Protein AF-A0A7X4XMG9-F1 (afdb_monomer)

Radius of gyration: 13.96 Å; Cα contacts (8 Å, |Δi|>4): 61; chains: 1; bounding box: 34×24×34 Å

Sequence (75 aa):
MLDRYTVPAVRWPLSKLAHILDSVNITANQITVFGFLLGSLSLPALLFEQYLLALLLILINRICDGLDGAVARIQ

Structure (mmCIF, N/CA/C/O backbone):
data_AF-A0A7X4XMG9-F1
#
_entry.id   AF-A0A7X4XMG9-F1
#
loop_
_atom_site.group_PDB
_atom_site.id
_atom_site.type_symbol
_atom_site.label_atom_id
_atom_site.label_alt_id
_atom_site.label_comp_id
_atom_site.label_asym_id
_atom_site.label_entity_id
_atom_site.label_seq_id
_atom_site.pdbx_PDB_ins_code
_atom_site.Cartn_x
_atom_site.Cartn_y
_atom_site.Cartn_z
_atom_site.occupancy
_atom_site.B_iso_or_equiv
_atom_site.auth_seq_id
_atom_site.auth_comp_id
_atom_site.auth_asym_id
_atom_site.auth_atom_id
_atom_site.pdbx_PDB_model_num
ATOM 1 N N . MET A 1 1 ? 15.596 8.623 11.220 1.00 53.44 1 MET A N 1
ATOM 2 C CA . MET A 1 1 ? 15.350 9.783 12.124 1.00 53.44 1 MET A CA 1
ATOM 3 C C . MET A 1 1 ? 14.748 11.015 11.419 1.00 53.44 1 MET A C 1
ATOM 5 O O . MET A 1 1 ? 14.469 11.994 12.100 1.00 53.44 1 MET A O 1
ATOM 9 N N . LEU A 1 2 ? 14.424 10.954 10.116 1.00 52.06 2 LEU A N 1
ATOM 10 C CA . LEU A 1 2 ? 13.457 11.860 9.452 1.00 52.06 2 LEU A CA 1
ATOM 11 C C . LEU A 1 2 ? 12.000 11.358 9.590 1.00 52.06 2 LEU A C 1
ATOM 13 O O . LEU A 1 2 ? 11.045 12.098 9.372 1.00 52.06 2 LEU A O 1
ATOM 17 N N . ASP A 1 3 ? 11.831 10.111 10.037 1.00 52.75 3 ASP A N 1
ATOM 18 C CA . ASP A 1 3 ? 10.561 9.380 10.133 1.00 52.75 3 ASP A CA 1
ATOM 19 C C . ASP A 1 3 ? 9.523 10.065 11.030 1.00 52.75 3 ASP A C 1
ATOM 21 O O . ASP A 1 3 ? 8.321 9.934 10.815 1.00 52.75 3 ASP A O 1
ATOM 25 N N . ARG A 1 4 ? 9.968 10.855 12.015 1.00 50.16 4 ARG A N 1
ATOM 26 C CA . ARG A 1 4 ? 9.079 11.522 12.976 1.00 50.16 4 ARG A CA 1
ATOM 27 C C . ARG A 1 4 ? 8.192 12.595 12.339 1.00 50.16 4 ARG A C 1
ATOM 29 O O . ARG A 1 4 ? 7.120 12.854 12.871 1.00 50.16 4 ARG A O 1
ATOM 36 N N . TYR A 1 5 ? 8.617 13.189 11.223 1.00 50.78 5 TYR A N 1
ATOM 37 C CA . TYR A 1 5 ? 7.884 14.268 10.546 1.00 50.78 5 TYR A CA 1
ATOM 38 C C . TYR A 1 5 ? 7.303 13.838 9.194 1.00 50.78 5 TYR A C 1
ATOM 40 O O . TYR A 1 5 ? 6.241 14.322 8.810 1.00 50.78 5 TYR A O 1
ATOM 48 N N . THR A 1 6 ? 7.923 12.871 8.510 1.00 52.69 6 THR A N 1
ATOM 49 C CA . THR A 1 6 ? 7.415 12.349 7.230 1.00 52.69 6 THR A CA 1
ATOM 50 C C . THR A 1 6 ? 6.235 11.394 7.424 1.00 52.69 6 THR A C 1
ATOM 52 O O . THR A 1 6 ? 5.257 11.453 6.680 1.00 52.69 6 THR A O 1
ATOM 55 N N . VAL A 1 7 ? 6.271 10.551 8.463 1.00 56.59 7 VAL A N 1
ATOM 56 C CA . VAL A 1 7 ? 5.204 9.574 8.737 1.00 56.59 7 VAL A CA 1
ATOM 57 C C . VAL A 1 7 ? 3.867 10.249 9.091 1.00 56.59 7 VAL A C 1
ATOM 59 O O . VAL A 1 7 ? 2.851 9.832 8.537 1.00 56.59 7 VAL A O 1
ATOM 62 N N . PRO A 1 8 ? 3.797 11.303 9.932 1.00 54.47 8 PRO A N 1
ATOM 63 C CA . PRO A 1 8 ? 2.538 12.004 10.208 1.00 54.47 8 PRO A CA 1
ATOM 64 C C . PRO A 1 8 ? 1.962 12.738 8.991 1.00 54.47 8 PRO A C 1
ATOM 66 O O . PRO A 1 8 ? 0.747 12.733 8.799 1.00 54.47 8 PRO A O 1
ATOM 69 N N . ALA A 1 9 ? 2.820 13.334 8.155 1.00 57.12 9 ALA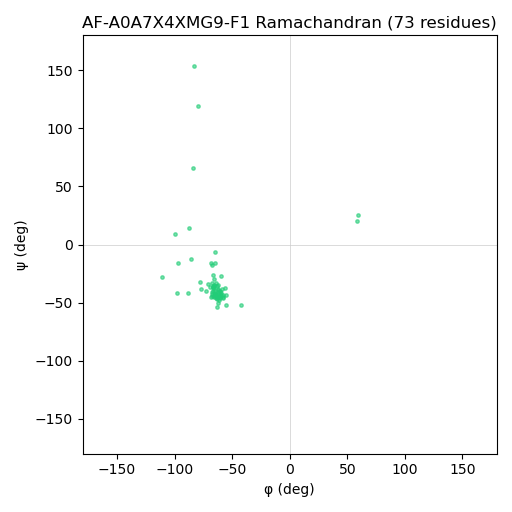 A N 1
ATOM 70 C CA . ALA A 1 9 ? 2.398 14.093 6.979 1.00 57.12 9 ALA A CA 1
ATOM 71 C C . ALA A 1 9 ? 1.748 13.201 5.909 1.00 57.12 9 ALA A C 1
ATOM 73 O O . ALA A 1 9 ? 0.769 13.605 5.291 1.00 57.12 9 ALA A O 1
ATOM 74 N N . VAL A 1 10 ? 2.237 11.965 5.745 1.00 60.25 10 VAL A N 1
ATOM 75 C CA . VAL A 1 10 ? 1.602 10.945 4.888 1.00 60.25 10 VAL A CA 1
ATOM 76 C C . VAL A 1 10 ? 0.386 10.315 5.577 1.00 60.25 10 VAL A C 1
ATOM 78 O O . VAL A 1 10 ? -0.599 9.985 4.922 1.00 60.25 10 VAL A O 1
ATOM 81 N N . ARG A 1 11 ? 0.402 10.193 6.911 1.00 60.53 11 ARG A N 1
ATOM 82 C CA . ARG A 1 11 ? -0.720 9.634 7.682 1.00 60.53 11 ARG A CA 1
ATOM 83 C C . ARG A 1 11 ? -1.971 10.504 7.669 1.00 60.53 11 ARG A C 1
ATOM 85 O O . ARG A 1 11 ? -3.056 9.944 7.702 1.00 60.53 11 ARG A O 1
ATOM 92 N N . TRP A 1 12 ? -1.861 11.830 7.626 1.00 62.78 12 TRP A N 1
ATOM 93 C CA . TRP A 1 12 ? -3.033 12.715 7.635 1.00 62.78 12 TRP A CA 1
ATOM 94 C C . TRP A 1 12 ? -3.969 12.538 6.419 1.00 62.78 12 TRP A C 1
ATOM 96 O O . TRP A 1 12 ? -5.166 12.326 6.635 1.00 62.78 12 TRP A O 1
ATOM 106 N N . PRO A 1 13 ? -3.488 12.542 5.156 1.00 66.88 13 PRO A N 1
ATOM 107 C CA . PRO A 1 13 ? -4.342 12.244 4.006 1.00 66.88 13 PRO A CA 1
ATOM 108 C C . PRO A 1 13 ? -4.827 10.788 4.013 1.00 66.88 13 PRO A C 1
ATOM 110 O O . PRO A 1 13 ? -5.993 10.543 3.708 1.00 66.88 13 PRO A O 1
ATOM 113 N N . LEU A 1 14 ? -3.985 9.837 4.442 1.00 64.88 14 LEU A N 1
ATOM 114 C CA . LEU A 1 14 ? -4.383 8.434 4.607 1.00 64.88 14 LEU A CA 1
ATOM 115 C C . LEU A 1 14 ? -5.519 8.263 5.623 1.00 64.88 14 LEU A C 1
ATOM 117 O O . LEU A 1 14 ? -6.441 7.501 5.374 1.00 64.88 14 LEU A O 1
ATOM 121 N N . SER A 1 15 ? -5.488 8.984 6.745 1.00 66.44 15 SER A N 1
ATOM 122 C CA . SER A 1 15 ? -6.516 8.908 7.788 1.00 66.44 15 SER A CA 1
ATOM 123 C C . SER A 1 15 ? -7.836 9.533 7.337 1.00 66.44 15 SER A C 1
ATOM 125 O O . SER A 1 15 ? -8.898 9.040 7.703 1.00 66.44 15 SER A O 1
ATOM 127 N N . LYS A 1 16 ? -7.798 10.591 6.511 1.00 72.44 16 LYS A N 1
ATOM 128 C CA . LYS A 1 16 ? -9.010 11.130 5.873 1.00 72.44 16 LYS A CA 1
ATOM 129 C C . LYS A 1 16 ? -9.620 10.138 4.889 1.00 72.44 16 LYS A C 1
ATOM 131 O O . LYS A 1 16 ? -10.828 9.935 4.920 1.00 72.44 16 LYS 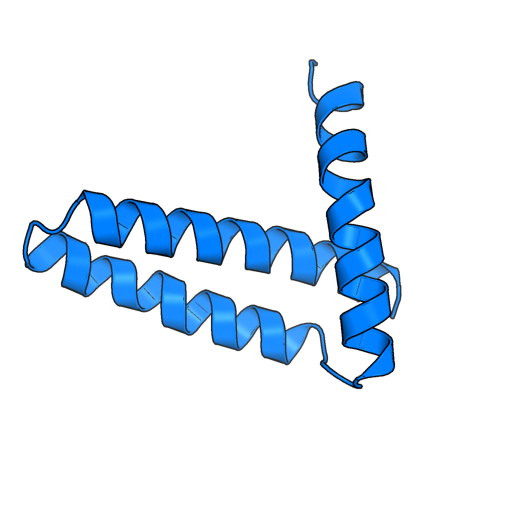A O 1
ATOM 136 N N . LEU A 1 17 ? -8.796 9.518 4.043 1.00 69.44 17 LEU A N 1
ATOM 137 C CA . LEU A 1 17 ? -9.255 8.472 3.128 1.00 69.44 17 LEU A CA 1
ATOM 138 C C . LEU A 1 17 ? -9.802 7.265 3.895 1.00 69.44 17 LEU A C 1
ATOM 140 O O . LEU A 1 17 ? -10.855 6.763 3.533 1.00 69.44 17 LEU A O 1
ATOM 144 N N . ALA A 1 18 ? -9.155 6.864 4.989 1.00 69.19 18 ALA A N 1
ATOM 145 C CA . ALA A 1 18 ? -9.632 5.797 5.861 1.00 69.19 18 ALA A CA 1
ATOM 146 C C . ALA A 1 18 ? -11.018 6.107 6.452 1.00 69.19 18 ALA A C 1
ATOM 148 O O . ALA A 1 18 ? -11.892 5.254 6.394 1.00 69.19 18 ALA A O 1
ATOM 149 N N . HIS A 1 19 ? -11.268 7.336 6.919 1.00 70.12 19 HIS A N 1
ATOM 150 C CA . HIS A 1 19 ? -12.602 7.750 7.379 1.00 70.12 19 HIS A CA 1
ATOM 151 C C . HIS A 1 19 ? -13.660 7.786 6.265 1.00 70.12 19 HIS A C 1
ATOM 153 O O . HIS A 1 19 ? -14.825 7.496 6.522 1.00 70.12 19 HIS A O 1
ATOM 159 N N . ILE A 1 20 ? -13.281 8.148 5.034 1.00 73.81 20 ILE A N 1
ATOM 160 C CA . ILE A 1 20 ? -14.187 8.092 3.874 1.00 73.81 20 ILE A CA 1
ATOM 161 C C . ILE A 1 20 ? -14.491 6.636 3.498 1.00 73.81 20 ILE A C 1
ATOM 163 O O . ILE A 1 20 ? -15.604 6.325 3.103 1.00 73.81 20 ILE A O 1
ATOM 167 N N . LEU A 1 21 ? -13.518 5.735 3.610 1.00 68.44 21 LEU A N 1
ATOM 168 C CA . LEU A 1 21 ? -13.712 4.318 3.299 1.00 68.44 21 LEU A CA 1
ATOM 169 C C . LEU A 1 21 ? -14.546 3.613 4.370 1.00 68.44 21 LEU A C 1
ATOM 171 O O . LEU A 1 21 ? -15.452 2.856 4.030 1.00 68.44 21 LEU A O 1
ATOM 175 N N . ASP A 1 22 ? -14.309 3.935 5.641 1.00 71.25 22 ASP A N 1
ATOM 176 C CA . ASP A 1 22 ? -15.108 3.449 6.765 1.00 71.25 22 ASP A CA 1
ATOM 177 C C . ASP A 1 22 ? -16.567 3.932 6.666 1.00 71.25 22 ASP A C 1
ATOM 179 O O . ASP A 1 22 ? -17.496 3.150 6.857 1.00 71.25 22 ASP A O 1
ATOM 183 N N . SER A 1 23 ? -16.805 5.175 6.216 1.00 72.69 23 SER A N 1
ATOM 184 C CA . SER A 1 23 ? -18.171 5.678 5.992 1.00 72.69 23 SER A CA 1
ATOM 185 C C . SER A 1 23 ? -18.914 4.993 4.836 1.00 72.69 23 SER A C 1
ATOM 187 O O . SER A 1 23 ? -20.143 5.044 4.783 1.00 72.69 23 SER A O 1
ATOM 189 N N . VAL A 1 24 ? -18.196 4.301 3.944 1.00 76.62 24 VAL A N 1
ATOM 190 C CA . VAL A 1 24 ? -18.757 3.489 2.849 1.00 76.62 24 VAL A C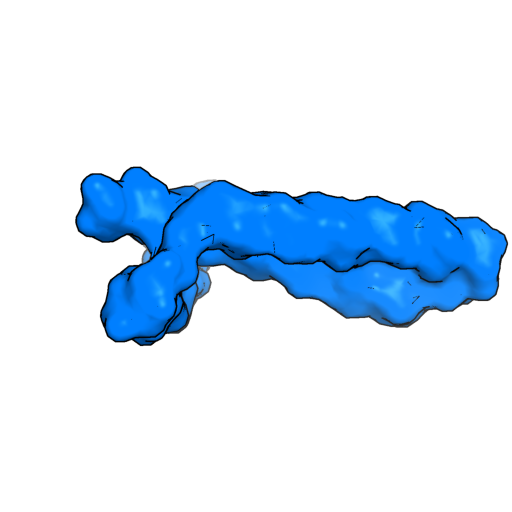A 1
ATOM 191 C C . VAL A 1 24 ? -18.773 1.987 3.211 1.00 76.62 24 VAL A C 1
ATOM 193 O O . VAL A 1 24 ? -19.114 1.155 2.376 1.00 76.62 24 VAL A O 1
ATOM 196 N N . ASN A 1 25 ? -18.479 1.613 4.468 1.00 72.56 25 ASN A N 1
ATOM 197 C CA . ASN A 1 25 ? -18.350 0.223 4.943 1.00 72.56 25 ASN A CA 1
ATOM 198 C C . ASN A 1 25 ? -17.271 -0.602 4.210 1.00 72.56 25 ASN A C 1
ATOM 200 O O . ASN A 1 25 ? -17.355 -1.832 4.148 1.00 72.56 25 ASN A O 1
ATOM 204 N N . ILE A 1 26 ? -16.248 0.048 3.648 1.00 74.56 26 ILE A N 1
ATOM 205 C CA . ILE A 1 26 ? -15.111 -0.660 3.054 1.00 74.56 26 ILE A CA 1
ATOM 206 C C . ILE A 1 26 ? -14.178 -1.096 4.181 1.00 74.56 26 ILE A C 1
ATOM 208 O O . ILE A 1 26 ? -13.653 -0.272 4.928 1.00 74.56 26 ILE A O 1
ATOM 212 N N . THR A 1 27 ? -13.970 -2.406 4.306 1.00 76.25 27 THR A N 1
ATOM 213 C CA . THR A 1 27 ? -13.142 -2.971 5.379 1.00 76.25 27 THR A CA 1
ATOM 214 C C . THR A 1 27 ? -11.657 -2.926 5.031 1.00 76.25 27 THR A C 1
ATOM 216 O O . THR A 1 27 ? -11.273 -2.998 3.861 1.00 76.25 27 THR A O 1
ATOM 219 N N . ALA A 1 28 ? -10.818 -2.882 6.069 1.00 78.06 28 ALA A N 1
ATOM 220 C CA . ALA A 1 28 ? -9.366 -3.059 5.991 1.00 78.06 28 ALA A CA 1
ATOM 221 C C . ALA A 1 28 ? -8.975 -4.220 5.048 1.00 78.06 28 ALA A C 1
ATOM 223 O O . ALA A 1 28 ? -8.304 -4.016 4.038 1.00 78.06 28 ALA A O 1
ATOM 224 N N . ASN A 1 29 ? -9.570 -5.400 5.261 1.00 79.94 29 ASN A N 1
ATOM 225 C CA . ASN A 1 29 ? -9.351 -6.590 4.432 1.00 79.94 29 ASN A CA 1
ATOM 226 C C . ASN A 1 29 ? -9.640 -6.388 2.935 1.00 79.94 29 ASN A C 1
ATOM 228 O O . ASN A 1 29 ? -8.941 -6.961 2.100 1.00 79.94 29 ASN A O 1
ATOM 232 N N . GLN A 1 30 ? -10.666 -5.615 2.562 1.00 81.25 30 GLN A N 1
ATOM 233 C CA . GLN A 1 30 ? -10.954 -5.355 1.145 1.00 81.25 30 GLN A CA 1
ATOM 234 C C . GLN A 1 30 ? -9.841 -4.528 0.496 1.00 81.25 30 GLN A C 1
ATOM 236 O O . GLN A 1 30 ? -9.464 -4.796 -0.646 1.00 81.25 30 GLN A O 1
ATOM 241 N N . ILE A 1 31 ? -9.281 -3.569 1.235 1.00 81.69 31 ILE A N 1
ATOM 242 C CA . ILE A 1 31 ? -8.150 -2.747 0.793 1.00 81.69 31 ILE A CA 1
ATOM 243 C C . ILE A 1 31 ? -6.894 -3.614 0.659 1.00 81.69 31 ILE A C 1
ATOM 245 O O . ILE A 1 31 ? -6.202 -3.509 -0.354 1.00 81.69 31 ILE A O 1
ATOM 249 N N . THR A 1 32 ? -6.635 -4.514 1.614 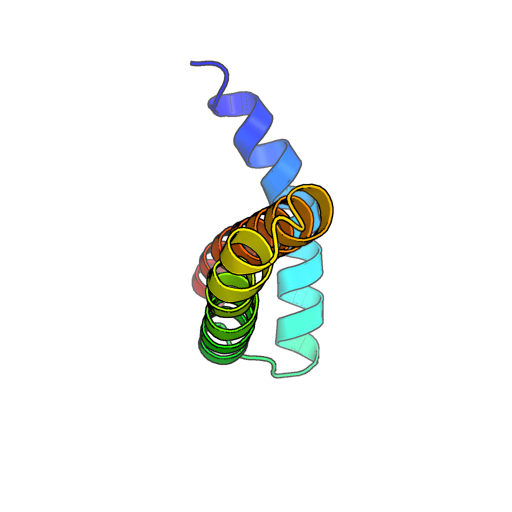1.00 83.00 32 THR A N 1
ATOM 250 C CA . THR A 1 32 ? -5.505 -5.456 1.561 1.00 83.00 32 THR A CA 1
ATOM 251 C C . THR A 1 32 ? -5.608 -6.386 0.353 1.00 83.00 32 THR A C 1
ATOM 253 O O . THR A 1 32 ? -4.647 -6.535 -0.399 1.00 83.00 32 THR A O 1
ATOM 256 N N . VAL A 1 33 ? -6.782 -6.986 0.114 1.00 85.88 33 VAL A N 1
ATOM 257 C CA . VAL A 1 33 ? -7.002 -7.906 -1.018 1.00 85.88 33 VAL A CA 1
ATOM 258 C C . VAL A 1 33 ? -6.878 -7.171 -2.352 1.00 85.88 33 VAL A C 1
ATOM 260 O O . VAL A 1 33 ? -6.224 -7.666 -3.271 1.00 85.88 33 VAL A O 1
ATOM 263 N N . PHE A 1 34 ? -7.454 -5.973 -2.464 1.00 85.88 34 PHE A N 1
ATOM 264 C CA . PHE A 1 34 ? -7.333 -5.150 -3.665 1.00 85.88 34 PHE A CA 1
ATOM 265 C C . PHE A 1 34 ? -5.879 -4.743 -3.934 1.00 85.88 34 PHE A C 1
ATOM 267 O O . PHE A 1 34 ? -5.381 -4.906 -5.050 1.00 85.88 34 PHE A O 1
ATOM 274 N N . GLY A 1 35 ? -5.175 -4.280 -2.896 1.00 86.56 35 GLY A N 1
ATOM 275 C CA . GLY A 1 35 ? -3.755 -3.959 -2.956 1.00 86.56 35 GLY A CA 1
ATOM 276 C C . GLY A 1 35 ? -2.929 -5.163 -3.392 1.00 86.56 35 GLY A C 1
ATOM 277 O O . GLY A 1 35 ? -2.107 -5.036 -4.297 1.00 86.56 35 GLY A O 1
ATOM 278 N N . PHE A 1 36 ? -3.176 -6.342 -2.820 1.00 87.25 36 PHE A N 1
ATOM 279 C CA . PHE A 1 36 ? -2.480 -7.582 -3.162 1.00 87.25 36 PHE A CA 1
ATOM 280 C C . PHE A 1 36 ? -2.688 -7.996 -4.624 1.00 87.25 36 PHE A C 1
ATOM 282 O O . PHE A 1 36 ? -1.724 -8.359 -5.300 1.00 87.25 36 PHE A O 1
ATOM 289 N N . LEU A 1 37 ? -3.917 -7.905 -5.144 1.00 91.12 37 LEU A N 1
ATOM 290 C CA . LEU A 1 37 ? -4.205 -8.192 -6.553 1.00 91.12 37 LEU A CA 1
ATOM 291 C C . LEU A 1 37 ? -3.463 -7.227 -7.487 1.00 91.12 37 LEU A C 1
ATOM 293 O O . LEU A 1 37 ? -2.824 -7.666 -8.443 1.00 91.12 37 LEU A O 1
ATOM 297 N N . LEU A 1 38 ? -3.476 -5.927 -7.182 1.00 88.62 38 LEU A N 1
ATOM 298 C CA . LEU A 1 38 ? -2.731 -4.924 -7.950 1.00 88.62 38 LEU A CA 1
ATOM 299 C C . LEU A 1 38 ? -1.215 -5.122 -7.870 1.00 88.62 38 LEU A C 1
ATOM 301 O O . LEU A 1 38 ? -0.527 -5.036 -8.885 1.00 88.62 38 LEU A O 1
ATOM 305 N N . GLY A 1 39 ? -0.690 -5.424 -6.685 1.00 89.31 39 GLY A N 1
ATOM 306 C CA . GLY A 1 39 ? 0.724 -5.734 -6.492 1.00 89.31 39 GLY A CA 1
ATOM 307 C C . GLY A 1 39 ? 1.129 -6.984 -7.269 1.00 89.31 39 GLY A C 1
ATOM 308 O O . GLY A 1 39 ? 2.170 -6.993 -7.919 1.00 89.31 39 GLY A O 1
ATOM 309 N N . SER A 1 40 ? 0.270 -8.003 -7.303 1.00 91.75 40 SER A N 1
ATOM 310 C CA . SER A 1 40 ? 0.504 -9.228 -8.075 1.00 91.75 40 SER A CA 1
ATOM 311 C C . SER A 1 40 ? 0.568 -8.960 -9.579 1.00 91.75 40 SER A C 1
ATOM 313 O O . SER A 1 40 ? 1.366 -9.593 -10.263 1.00 91.75 40 SER A O 1
ATOM 315 N N . LEU A 1 41 ? -0.190 -7.982 -10.095 1.00 91.56 41 LEU A N 1
ATOM 316 C CA . LEU A 1 41 ? -0.115 -7.535 -11.495 1.00 91.56 41 LEU A CA 1
ATOM 317 C C . LEU A 1 41 ? 1.200 -6.821 -11.846 1.00 91.56 41 LEU A C 1
ATOM 319 O O . LEU A 1 41 ? 1.533 -6.708 -13.027 1.00 91.56 41 LEU A O 1
ATOM 323 N N . SER A 1 42 ? 1.986 -6.379 -10.860 1.00 91.62 42 SER A N 1
ATOM 324 C CA . SER A 1 42 ? 3.324 -5.844 -11.138 1.00 91.62 42 SER A CA 1
ATOM 325 C C . SER A 1 42 ? 4.272 -6.920 -11.681 1.00 91.62 42 SER A C 1
ATOM 327 O O . SER A 1 42 ? 5.123 -6.609 -12.508 1.00 91.62 42 SER A O 1
ATOM 329 N N . LEU A 1 43 ? 4.085 -8.192 -11.303 1.00 90.31 43 LEU A N 1
ATOM 330 C CA . LEU A 1 43 ? 4.891 -9.318 -11.787 1.00 90.31 43 LEU A CA 1
ATOM 331 C C . LEU A 1 43 ? 4.749 -9.548 -13.302 1.00 90.31 43 LEU A C 1
ATOM 333 O O . LEU A 1 43 ? 5.773 -9.540 -13.984 1.00 90.31 43 LEU A O 1
ATOM 337 N N . PRO A 1 44 ? 3.537 -9.705 -13.879 1.00 92.38 44 PRO A N 1
ATOM 338 C CA . PRO A 1 44 ? 3.389 -9.773 -15.326 1.00 92.38 44 PRO A CA 1
ATOM 339 C C . PRO A 1 44 ? 3.827 -8.470 -16.003 1.00 92.38 44 PRO A C 1
ATOM 341 O O . PRO A 1 44 ? 4.452 -8.538 -17.054 1.00 92.38 44 PRO A O 1
ATOM 344 N N . ALA A 1 45 ? 3.598 -7.294 -15.404 1.00 92.00 45 ALA A N 1
ATOM 345 C CA . ALA A 1 45 ? 4.099 -6.038 -15.972 1.00 92.00 45 ALA A CA 1
ATOM 346 C C . ALA A 1 45 ? 5.637 -6.018 -16.083 1.00 92.00 45 ALA A C 1
ATOM 348 O O . ALA A 1 45 ? 6.163 -5.581 -17.103 1.00 92.00 45 ALA A O 1
ATOM 349 N N . LEU A 1 46 ? 6.357 -6.546 -15.087 1.00 92.75 46 LEU A N 1
ATOM 350 C CA . LEU A 1 46 ? 7.812 -6.724 -15.148 1.00 92.75 46 LEU A CA 1
ATOM 351 C C . LEU A 1 46 ? 8.226 -7.763 -16.194 1.00 92.75 46 LEU A C 1
ATOM 353 O O . LEU A 1 46 ? 9.201 -7.536 -16.904 1.00 92.75 46 LEU A O 1
ATOM 357 N N . LEU A 1 47 ? 7.483 -8.869 -16.321 1.00 95.12 47 LEU A N 1
ATOM 358 C CA . LEU A 1 47 ? 7.739 -9.898 -17.339 1.00 95.12 47 LEU A CA 1
ATOM 359 C C . LEU A 1 47 ? 7.598 -9.359 -18.769 1.00 95.12 47 LEU A C 1
ATOM 361 O O . LEU A 1 47 ? 8.345 -9.776 -19.646 1.00 95.12 47 LEU A O 1
ATOM 365 N N . PHE A 1 48 ? 6.673 -8.426 -19.003 1.00 95.75 48 PHE A N 1
ATOM 366 C CA . PHE A 1 48 ? 6.500 -7.744 -20.292 1.00 95.75 48 PHE A CA 1
ATOM 367 C C . PHE A 1 48 ? 7.377 -6.488 -20.443 1.00 95.75 48 PHE A C 1
ATOM 369 O O . PHE A 1 48 ? 7.114 -5.669 -21.324 1.00 95.75 48 PHE A O 1
ATOM 376 N N . GLU A 1 49 ? 8.380 -6.307 -19.576 1.00 94.12 49 GLU A N 1
ATOM 377 C CA . GLU A 1 49 ? 9.307 -5.163 -19.573 1.00 94.12 49 GLU A CA 1
ATOM 378 C C . GLU A 1 49 ? 8.614 -3.789 -19.427 1.00 94.12 49 GLU A C 1
ATOM 380 O O . GLU A 1 49 ? 9.179 -2.734 -19.716 1.00 94.12 49 GLU A O 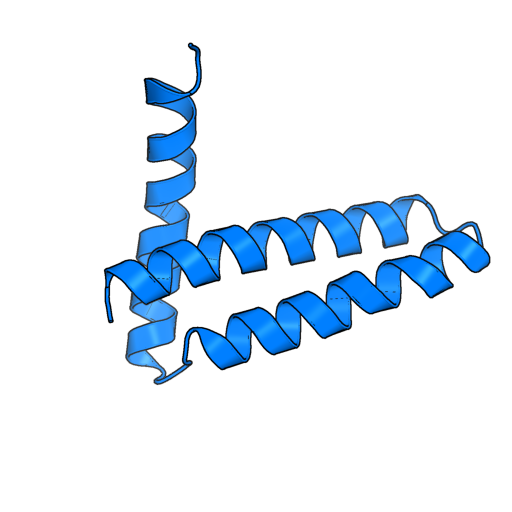1
ATOM 385 N N . GLN A 1 50 ? 7.379 -3.769 -18.920 1.00 94.81 50 GLN A N 1
ATOM 386 C CA . GLN A 1 50 ? 6.597 -2.557 -18.677 1.00 94.81 50 GLN A CA 1
ATOM 387 C C . GLN A 1 50 ? 6.973 -1.942 -17.324 1.00 94.81 50 GLN A C 1
ATOM 389 O O . GLN A 1 50 ? 6.167 -1.881 -16.393 1.00 94.81 50 GLN A O 1
ATOM 394 N N . TYR A 1 51 ? 8.212 -1.464 -17.204 1.00 92.81 51 TYR A N 1
ATOM 395 C CA . TYR A 1 51 ? 8.773 -0.988 -15.935 1.00 92.81 51 TYR A CA 1
ATOM 396 C C . TYR A 1 51 ? 7.981 0.164 -15.309 1.00 92.81 51 TYR A C 1
ATOM 398 O O . TYR A 1 51 ? 7.790 0.193 -14.095 1.00 92.81 51 TYR A O 1
ATOM 406 N N . LEU A 1 52 ? 7.478 1.098 -16.124 1.00 93.44 52 LEU A N 1
ATOM 407 C CA . LEU A 1 52 ? 6.697 2.234 -15.628 1.00 93.44 52 LEU A CA 1
ATOM 408 C C . LEU A 1 52 ? 5.349 1.779 -15.049 1.00 93.44 52 LEU A C 1
ATOM 410 O O . LEU A 1 52 ? 4.927 2.253 -13.996 1.00 93.44 52 LEU A O 1
ATOM 414 N N . LEU A 1 53 ? 4.695 0.826 -15.718 1.00 92.38 53 LEU A N 1
ATOM 415 C CA . LEU A 1 53 ? 3.438 0.246 -15.254 1.00 92.38 53 LEU A CA 1
ATOM 416 C C . LEU A 1 53 ? 3.657 -0.563 -13.973 1.00 92.38 53 LEU A C 1
ATOM 418 O O . LEU A 1 53 ? 2.910 -0.399 -13.012 1.00 92.38 53 LEU A O 1
ATOM 422 N N . ALA A 1 54 ? 4.711 -1.380 -13.929 1.00 91.88 54 ALA A N 1
ATOM 423 C CA . ALA A 1 54 ? 5.097 -2.115 -12.731 1.00 91.88 54 ALA A CA 1
ATOM 424 C C . ALA A 1 54 ? 5.370 -1.172 -11.550 1.00 91.88 54 ALA A C 1
ATOM 426 O O . ALA A 1 54 ? 4.882 -1.414 -10.448 1.00 91.88 54 ALA A O 1
ATOM 427 N N . LEU A 1 55 ? 6.079 -0.063 -11.785 1.00 92.25 55 LEU A N 1
ATOM 428 C CA . LEU A 1 55 ? 6.335 0.956 -10.770 1.00 92.25 55 LEU A CA 1
ATOM 429 C C . LEU A 1 55 ? 5.034 1.576 -10.247 1.00 92.25 55 LEU A C 1
ATOM 431 O O . LEU A 1 55 ? 4.862 1.685 -9.035 1.00 92.25 55 LEU A O 1
ATOM 435 N N . LEU A 1 56 ? 4.105 1.946 -11.134 1.00 92.94 56 LEU A N 1
ATOM 436 C CA . LEU A 1 56 ? 2.799 2.480 -10.735 1.00 92.94 56 LEU A CA 1
ATOM 437 C C . LEU A 1 56 ? 2.007 1.473 -9.893 1.00 92.94 56 LEU A C 1
ATOM 439 O O . LEU A 1 56 ? 1.475 1.840 -8.848 1.00 92.94 56 LEU A O 1
ATOM 443 N N . LEU A 1 57 ? 1.973 0.203 -10.301 1.00 91.12 57 LEU A N 1
ATOM 444 C CA . LEU A 1 57 ? 1.284 -0.861 -9.567 1.00 91.12 57 LEU A CA 1
ATOM 445 C C . LEU A 1 57 ? 1.881 -1.075 -8.170 1.00 91.12 57 LEU A C 1
ATOM 447 O O . LEU A 1 57 ? 1.138 -1.180 -7.195 1.00 91.12 57 LEU A O 1
ATOM 451 N N . ILE A 1 58 ? 3.211 -1.067 -8.054 1.00 89.62 58 ILE A N 1
ATOM 452 C CA . ILE A 1 58 ? 3.917 -1.178 -6.770 1.00 89.62 58 ILE A CA 1
ATOM 453 C C . ILE A 1 58 ? 3.634 0.038 -5.878 1.00 89.62 58 ILE A C 1
ATOM 455 O O . ILE A 1 58 ? 3.401 -0.120 -4.680 1.00 89.62 58 ILE A O 1
ATOM 459 N N . LEU A 1 59 ? 3.625 1.252 -6.438 1.00 89.44 59 LEU A N 1
ATOM 460 C CA . LEU A 1 59 ? 3.303 2.466 -5.683 1.00 89.44 59 LEU A CA 1
ATOM 461 C C . LEU A 1 59 ? 1.873 2.423 -5.140 1.00 89.44 59 LEU A C 1
ATOM 463 O O . LEU A 1 59 ? 1.661 2.732 -3.969 1.00 89.44 59 LEU A O 1
ATOM 467 N N . ILE A 1 60 ? 0.907 1.998 -5.957 1.00 87.25 60 ILE A N 1
ATOM 468 C CA . ILE A 1 60 ? -0.487 1.855 -5.522 1.00 87.25 60 ILE A CA 1
ATOM 469 C C . ILE A 1 60 ? -0.599 0.781 -4.434 1.00 87.25 60 ILE A C 1
ATOM 471 O O . ILE A 1 60 ? -1.193 1.046 -3.392 1.00 87.25 60 ILE A O 1
ATOM 475 N N . ASN A 1 61 ? 0.027 -0.385 -4.621 1.00 89.12 61 ASN A N 1
ATOM 476 C CA . ASN A 1 61 ? 0.069 -1.447 -3.613 1.00 89.12 61 ASN A CA 1
ATOM 477 C C . ASN A 1 61 ? 0.637 -0.939 -2.272 1.00 89.12 61 ASN A C 1
ATOM 479 O O . ASN A 1 61 ? 0.037 -1.163 -1.223 1.00 89.12 61 ASN A O 1
ATOM 483 N N . ARG A 1 62 ? 1.719 -0.151 -2.305 1.00 85.69 62 ARG A N 1
ATOM 484 C CA . ARG A 1 62 ? 2.312 0.440 -1.097 1.00 85.69 62 ARG A CA 1
ATOM 485 C C . ARG A 1 62 ? 1.389 1.452 -0.411 1.00 85.69 62 ARG A C 1
ATOM 487 O O . ARG A 1 62 ? 1.393 1.543 0.817 1.00 85.69 62 ARG A O 1
ATOM 494 N N . ILE A 1 63 ? 0.617 2.222 -1.180 1.00 82.94 63 ILE A N 1
ATOM 495 C CA . ILE A 1 63 ? -0.393 3.138 -0.632 1.00 82.94 63 ILE A CA 1
ATOM 496 C C . ILE A 1 63 ? -1.511 2.338 0.046 1.00 82.94 63 ILE A C 1
ATOM 498 O O . ILE A 1 63 ? -1.893 2.691 1.161 1.00 82.94 63 ILE A O 1
ATOM 502 N N . CYS A 1 64 ? -1.993 1.259 -0.582 1.00 83.00 64 CYS A N 1
ATOM 503 C CA . CYS A 1 64 ? -3.000 0.364 -0.005 1.00 83.00 64 CYS A CA 1
ATOM 504 C C . CYS A 1 64 ? -2.537 -0.238 1.328 1.00 83.00 64 CYS A C 1
ATOM 506 O O . CYS A 1 64 ? -3.290 -0.165 2.291 1.00 83.00 64 CYS A O 1
ATOM 508 N N . A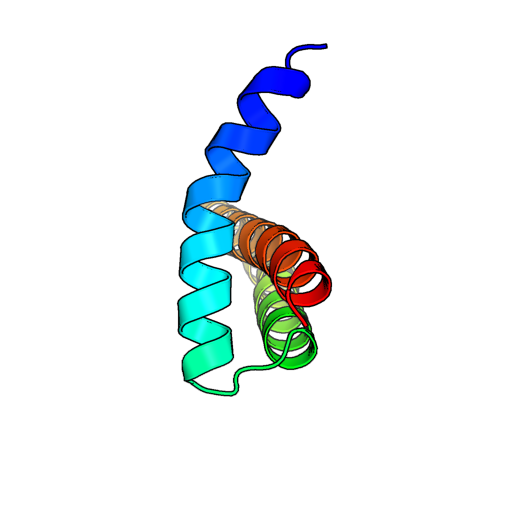SP A 1 65 ? -1.296 -0.724 1.429 1.00 80.88 65 ASP A N 1
ATOM 509 C CA . ASP A 1 65 ? -0.729 -1.229 2.694 1.00 80.88 65 ASP A CA 1
ATOM 510 C C 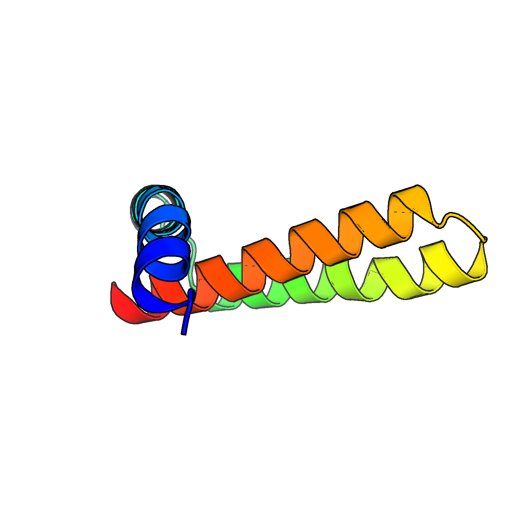. ASP A 1 65 ? -0.704 -0.156 3.796 1.00 80.88 65 ASP A C 1
ATOM 512 O O . ASP A 1 65 ? -1.005 -0.410 4.964 1.00 80.88 65 ASP A O 1
ATOM 5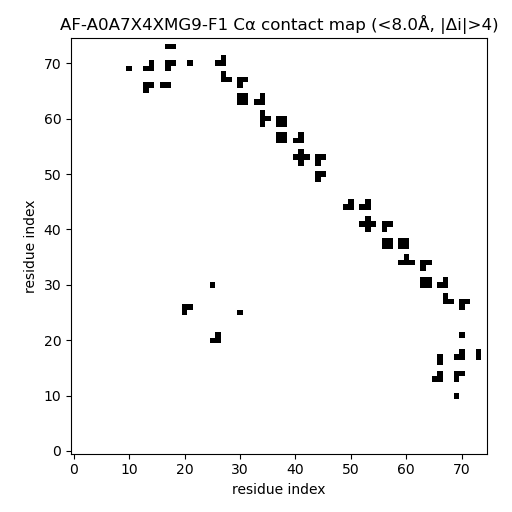16 N N . GLY A 1 66 ? -0.342 1.080 3.436 1.00 79.69 66 GLY A N 1
ATOM 517 C CA . GLY A 1 66 ? -0.358 2.197 4.378 1.00 79.69 66 GLY A CA 1
ATOM 518 C C . GLY A 1 66 ? -1.773 2.534 4.855 1.00 79.69 66 GLY A C 1
ATOM 519 O O . GLY A 1 66 ? -1.968 2.848 6.034 1.00 79.69 66 GLY A O 1
ATOM 520 N N . LEU A 1 67 ? -2.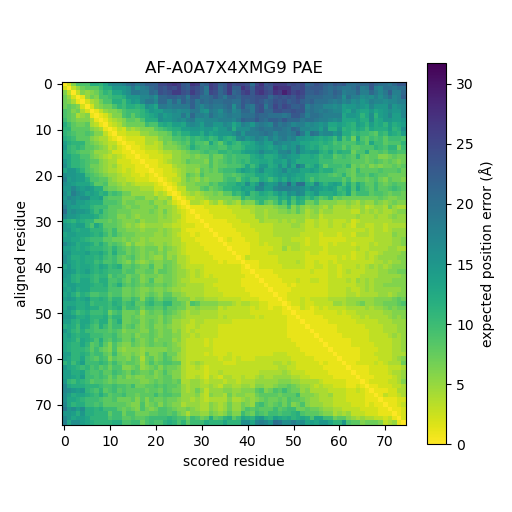738 2.484 3.932 1.00 77.94 67 LEU A N 1
ATOM 521 C CA . LEU A 1 67 ? -4.149 2.773 4.160 1.00 77.94 67 LEU A CA 1
ATOM 522 C C . LEU A 1 67 ? -4.799 1.700 5.037 1.00 77.94 67 LEU A C 1
ATOM 524 O O . LEU A 1 67 ? -5.466 2.057 6.000 1.00 77.94 67 LEU A O 1
ATOM 528 N N . ASP A 1 68 ? -4.536 0.422 4.766 1.00 78.25 68 ASP A N 1
ATOM 529 C CA . ASP A 1 68 ? -4.980 -0.724 5.565 1.00 78.25 68 ASP A CA 1
ATOM 530 C C . ASP A 1 68 ? -4.533 -0.573 7.027 1.00 78.25 68 ASP A C 1
ATOM 532 O O . ASP A 1 68 ? -5.348 -0.495 7.946 1.00 78.25 68 ASP A O 1
ATOM 536 N N . GLY A 1 69 ? -3.237 -0.325 7.245 1.00 74.00 69 GLY A N 1
ATOM 537 C CA . GLY A 1 69 ? -2.709 -0.062 8.584 1.00 74.00 69 GLY A CA 1
ATOM 538 C C . GLY A 1 69 ? -3.231 1.226 9.242 1.00 74.00 69 GLY A C 1
ATOM 539 O O . GLY A 1 69 ? -3.031 1.411 10.444 1.00 74.00 69 GLY A O 1
ATOM 540 N N . ALA A 1 70 ? -3.837 2.153 8.493 1.00 75.88 70 ALA A N 1
ATOM 541 C CA . ALA A 1 70 ? -4.513 3.332 9.036 1.00 75.88 70 ALA A CA 1
ATOM 542 C C . ALA A 1 70 ? -5.986 3.055 9.369 1.00 75.88 70 ALA A C 1
ATOM 544 O O . ALA A 1 70 ? -6.425 3.473 10.437 1.00 75.88 70 ALA A O 1
ATOM 545 N N . VAL A 1 71 ? -6.709 2.326 8.512 1.00 72.19 71 VAL A N 1
ATOM 546 C CA . VAL A 1 71 ? -8.093 1.879 8.742 1.00 72.19 71 VAL A CA 1
ATOM 547 C C . VAL A 1 71 ? -8.154 0.942 9.946 1.00 72.19 71 VAL A C 1
ATOM 549 O O . VAL A 1 71 ? -8.956 1.178 10.840 1.00 72.19 71 VAL A O 1
ATOM 552 N N . ALA A 1 72 ? -7.232 -0.018 10.056 1.00 72.31 72 ALA A N 1
ATOM 553 C CA . ALA A 1 72 ? -7.129 -0.940 11.192 1.00 72.31 72 ALA A CA 1
ATOM 554 C C . ALA A 1 72 ? -6.770 -0.270 12.536 1.00 72.31 72 ALA A C 1
ATOM 556 O O . ALA A 1 72 ? -6.698 -0.939 13.561 1.00 72.31 72 ALA A O 1
ATOM 557 N N . ARG A 1 73 ? -6.455 1.034 12.543 1.00 71.69 73 ARG A N 1
ATOM 558 C CA . ARG A 1 73 ? -6.305 1.828 13.777 1.00 71.69 73 ARG A CA 1
ATOM 559 C C . ARG A 1 73 ? -7.565 2.615 14.143 1.00 71.69 73 ARG A C 1
ATOM 561 O O . ARG A 1 73 ? -7.608 3.165 15.240 1.00 71.69 73 ARG A O 1
ATOM 568 N N . ILE A 1 74 ? -8.496 2.770 13.203 1.00 68.75 74 ILE A N 1
ATOM 569 C CA . ILE A 1 74 ? -9.749 3.517 13.370 1.00 68.75 74 ILE A CA 1
ATOM 570 C C . ILE A 1 74 ? -10.897 2.549 13.689 1.00 68.75 74 ILE A C 1
ATOM 572 O O . ILE A 1 74 ? -11.707 2.873 14.554 1.00 68.75 74 ILE A O 1
ATOM 576 N N . GLN A 1 75 ? -10.941 1.394 13.009 1.00 61.09 75 GLN A N 1
ATOM 577 C CA . GLN A 1 75 ? -11.766 0.231 13.370 1.00 61.09 75 GLN A CA 1
ATOM 578 C C . GLN A 1 75 ? -11.172 -0.512 14.566 1.00 61.09 75 GLN A C 1
ATOM 580 O O . GLN A 1 75 ? -11.974 -0.982 15.403 1.00 61.09 75 GLN A O 1
#

Mean predicted aligned error: 7.77 Å

Foldseek 3Di:
DCCVPVVVVLLVVLLVVLVVCVVVVNALVNLLVVLVVLLVVLVVCVVVVVNVSSVVSPVSSVSSVSSSVSNVVVD

Secondary structure (DSSP, 8-state):
--HHHHHHHHHHHHHHHHHHHHHTT--HHHHHHHHHHHHHHHHHHHHTT-HHHHHHHHHHHHHHHHHHHHHTTT-

Solvent-accessible surface area (backbone atoms only — not comparable to full-atom values): 3932 Å² total; per-residue (Å²): 132,68,57,82,62,54,50,56,65,57,42,52,62,37,45,53,50,28,53,56,34,51,75,69,71,53,49,40,68,56,40,46,52,53,20,50,55,41,36,55,51,20,55,60,28,48,74,70,68,34,55,70,60,19,50,52,26,45,53,50,22,54,51,26,54,55,30,25,65,41,29,65,71,74,109

pLDDT: mean 77.82, std 13.19, range [50.16, 95.75]